Protein AF-A0A1X9NE86-F1 (afdb_monomer_lite)

pLDDT: mean 77.17, std 15.71, range [43.38, 95.06]

Sequence (81 aa):
MIRWLFVTLLFTSNCFAIDKQDEPKPSMRVVDRDWSYFKSIPCEQVNKLVFHSRSEEILLAKRKRQCVEQYKAFLPVPIDR

Radius of gyration: 33.86 Å; chains: 1; bounding box: 77×67×75 Å

Structure (mmCIF, N/CA/C/O backbone):
data_AF-A0A1X9NE86-F1
#
_entry.id   AF-A0A1X9NE86-F1
#
loop_
_atom_site.group_PDB
_atom_site.id
_atom_site.type_symbol
_atom_site.label_atom_id
_atom_site.label_alt_id
_atom_site.label_comp_id
_atom_site.label_asym_id
_atom_site.label_entity_id
_atom_site.label_seq_id
_atom_site.pdbx_PDB_ins_code
_atom_site.Cartn_x
_atom_site.Cartn_y
_atom_s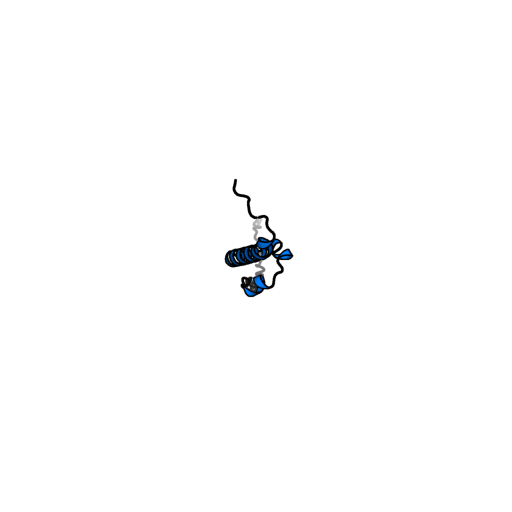ite.Cartn_z
_atom_site.occupancy
_atom_site.B_iso_or_equiv
_atom_site.auth_seq_id
_atom_site.auth_comp_id
_atom_site.auth_asym_id
_atom_site.auth_atom_id
_atom_site.pdbx_PDB_model_num
ATOM 1 N N . MET A 1 1 ? 64.718 -54.093 -43.990 1.00 43.38 1 MET A N 1
ATOM 2 C CA . MET A 1 1 ? 64.773 -53.407 -42.680 1.00 43.38 1 MET A CA 1
ATOM 3 C C . MET A 1 1 ? 64.214 -51.999 -42.848 1.00 43.38 1 MET A C 1
ATOM 5 O O . MET A 1 1 ? 64.934 -51.143 -43.334 1.00 43.38 1 MET A O 1
ATOM 9 N N . ILE A 1 2 ? 62.942 -51.761 -42.511 1.00 48.50 2 ILE A N 1
ATOM 10 C CA . ILE A 1 2 ? 62.359 -50.409 -42.439 1.00 48.50 2 ILE A CA 1
ATOM 11 C C . ILE A 1 2 ? 61.706 -50.302 -41.062 1.00 48.50 2 ILE A C 1
ATOM 13 O O . ILE A 1 2 ? 60.725 -50.977 -40.761 1.00 48.50 2 ILE A O 1
ATOM 17 N N . ARG A 1 3 ? 62.380 -49.545 -40.196 1.00 48.19 3 ARG A N 1
ATOM 18 C CA . ARG A 1 3 ? 62.032 -49.255 -38.806 1.00 48.19 3 ARG A CA 1
ATOM 19 C C . ARG A 1 3 ? 61.226 -47.952 -38.794 1.00 48.19 3 ARG A C 1
ATOM 21 O O . ARG A 1 3 ? 61.763 -46.942 -39.215 1.00 48.19 3 ARG A O 1
ATOM 28 N N . TRP A 1 4 ? 60.008 -48.043 -38.255 1.00 49.81 4 TRP A N 1
ATOM 29 C CA . TRP A 1 4 ? 59.244 -47.023 -37.518 1.00 49.81 4 TRP A CA 1
ATOM 30 C C . TRP A 1 4 ? 58.978 -45.664 -38.183 1.00 49.81 4 TRP A C 1
ATOM 32 O O . TRP A 1 4 ? 59.901 -44.927 -38.490 1.00 49.81 4 TRP A O 1
ATOM 42 N N . LEU A 1 5 ? 57.695 -45.285 -38.244 1.00 53.94 5 LEU A N 1
ATOM 43 C CA . LEU A 1 5 ? 57.162 -44.084 -37.576 1.00 53.94 5 LEU A CA 1
ATOM 44 C C . LEU A 1 5 ? 55.626 -44.087 -37.689 1.00 53.94 5 LEU A C 1
ATOM 46 O O . LEU A 1 5 ? 55.033 -43.566 -38.627 1.00 53.94 5 LEU A O 1
ATOM 50 N N . PHE A 1 6 ? 54.992 -44.721 -36.702 1.00 54.94 6 PHE A N 1
ATOM 51 C CA . PHE A 1 6 ? 53.624 -44.418 -36.286 1.00 54.94 6 PHE A CA 1
ATOM 52 C C . PHE A 1 6 ? 53.683 -43.116 -35.470 1.00 54.94 6 PHE A C 1
ATOM 54 O O . PHE A 1 6 ? 54.226 -43.121 -34.368 1.00 54.94 6 PHE A O 1
ATOM 61 N N . VAL A 1 7 ? 53.166 -42.015 -36.017 1.00 60.25 7 VAL A N 1
ATOM 62 C CA . VAL A 1 7 ? 52.994 -40.709 -35.344 1.00 60.25 7 VAL A CA 1
ATOM 63 C C . VAL A 1 7 ? 51.668 -40.145 -35.869 1.00 60.25 7 VAL A C 1
ATOM 65 O O . VAL A 1 7 ? 51.596 -39.723 -37.015 1.00 60.25 7 VAL A O 1
ATOM 68 N N . THR A 1 8 ? 50.547 -40.531 -35.251 1.00 57.09 8 THR A N 1
ATOM 69 C CA . THR A 1 8 ? 49.711 -39.730 -34.323 1.00 57.09 8 THR A CA 1
ATOM 70 C C . THR A 1 8 ? 49.008 -38.516 -34.935 1.00 57.09 8 THR A C 1
ATOM 72 O O . THR A 1 8 ? 49.626 -37.751 -35.663 1.00 57.09 8 THR A O 1
ATOM 75 N N . LEU A 1 9 ? 47.775 -38.299 -34.444 1.00 57.94 9 LEU A N 1
ATOM 76 C CA . LEU A 1 9 ? 46.891 -37.121 -34.550 1.00 57.94 9 LEU A CA 1
ATOM 77 C C . LEU A 1 9 ? 45.846 -37.257 -35.672 1.00 57.94 9 LEU A C 1
ATOM 79 O O . LEU A 1 9 ? 46.087 -36.916 -36.819 1.00 57.94 9 LEU A O 1
ATOM 83 N N . LEU A 1 10 ? 44.677 -37.865 -35.424 1.00 56.34 10 LEU A N 1
ATOM 84 C CA . LEU A 1 10 ? 43.574 -37.270 -34.644 1.00 56.34 10 LEU A CA 1
ATOM 85 C C . LEU A 1 10 ? 43.483 -35.754 -34.864 1.00 56.34 10 LEU A C 1
ATOM 87 O O . LEU A 1 10 ? 43.803 -34.976 -33.975 1.00 56.34 10 LEU A O 1
ATOM 91 N N . PHE A 1 11 ? 43.023 -35.343 -36.044 1.00 51.22 11 PHE A N 1
ATOM 92 C CA . PHE A 1 11 ? 42.342 -34.061 -36.187 1.00 51.22 11 PHE A CA 1
ATOM 93 C C . PHE A 1 11 ? 40.867 -34.340 -36.442 1.00 51.22 11 PHE A C 1
ATOM 95 O O . PHE A 1 11 ? 40.411 -34.584 -37.555 1.00 51.22 11 PHE A O 1
ATOM 102 N N . THR A 1 12 ? 40.153 -34.379 -35.324 1.00 59.03 12 THR A N 1
ATOM 103 C CA . THR A 1 12 ? 38.707 -34.279 -35.206 1.00 59.03 12 THR A CA 1
ATOM 104 C C . THR A 1 12 ? 38.199 -33.157 -36.109 1.00 59.03 12 THR A C 1
ATOM 106 O O . THR A 1 12 ? 38.411 -31.980 -35.814 1.00 59.03 12 THR A O 1
ATOM 109 N N . SER A 1 13 ? 37.536 -33.501 -37.215 1.00 60.25 13 SER A N 1
ATOM 110 C CA . SER A 1 13 ? 36.740 -32.521 -37.949 1.00 60.25 13 SER A CA 1
ATOM 111 C C . SER A 1 13 ? 35.666 -31.996 -37.008 1.00 60.25 13 SER A C 1
ATOM 113 O O . SER A 1 13 ? 34.793 -32.729 -36.548 1.00 60.25 13 SER A O 1
ATOM 115 N N . ASN A 1 14 ? 35.812 -30.714 -36.694 1.00 56.75 14 ASN A N 1
ATOM 116 C CA . ASN A 1 14 ? 34.947 -29.931 -35.839 1.00 56.75 14 ASN A CA 1
ATOM 117 C C . ASN A 1 14 ? 33.482 -30.097 -36.250 1.00 56.75 14 ASN A C 1
ATOM 119 O O . ASN A 1 14 ? 33.065 -29.622 -37.308 1.00 56.75 14 ASN A O 1
ATOM 123 N N . CYS A 1 15 ? 32.688 -30.713 -35.376 1.00 59.34 15 CYS A N 1
ATOM 124 C CA . CYS A 1 15 ? 31.248 -30.525 -35.378 1.00 59.34 15 CYS A CA 1
ATOM 125 C C . CYS A 1 15 ? 31.006 -29.092 -34.887 1.00 59.34 15 CYS A C 1
ATOM 127 O O . CYS A 1 15 ? 30.894 -28.847 -33.688 1.00 59.34 15 CYS A O 1
ATOM 129 N N . PHE A 1 16 ? 31.015 -28.121 -35.801 1.00 59.22 16 PHE A N 1
ATOM 130 C CA . PHE A 1 16 ? 30.613 -26.753 -35.490 1.00 59.22 16 PHE A CA 1
ATOM 131 C C . PHE A 1 16 ? 29.086 -26.757 -35.362 1.00 59.22 16 PHE A C 1
ATOM 133 O O . PHE A 1 16 ? 28.354 -26.504 -36.317 1.00 59.22 16 PHE A O 1
ATOM 140 N N . ALA A 1 17 ? 28.596 -27.149 -34.186 1.00 62.84 17 ALA A N 1
ATOM 141 C CA . ALA A 1 17 ? 27.230 -26.858 -33.800 1.00 62.84 17 ALA A CA 1
ATOM 142 C C . ALA A 1 17 ? 27.140 -25.334 -33.705 1.00 62.84 17 ALA A C 1
ATOM 144 O O . ALA A 1 17 ? 27.741 -24.724 -32.824 1.00 62.84 17 ALA A O 1
ATOM 145 N N . ILE A 1 18 ? 26.465 -24.719 -34.675 1.00 59.59 18 ILE A N 1
ATOM 146 C CA . ILE A 1 18 ? 26.072 -23.317 -34.591 1.00 59.59 18 ILE A CA 1
ATOM 147 C C . ILE A 1 18 ? 25.125 -23.247 -33.398 1.00 59.59 18 ILE A C 1
ATOM 149 O O . ILE A 1 18 ? 23.972 -23.674 -33.490 1.00 59.59 18 ILE A O 1
ATOM 153 N N . ASP A 1 19 ? 25.658 -22.799 -32.264 1.00 60.91 19 ASP A N 1
ATOM 154 C CA . ASP A 1 19 ? 24.871 -22.493 -31.084 1.00 60.91 19 ASP A CA 1
ATOM 155 C C . ASP A 1 19 ? 23.866 -21.427 -31.514 1.00 60.91 19 ASP A C 1
ATOM 157 O O . ASP A 1 19 ? 24.241 -20.343 -31.976 1.00 60.91 19 ASP A O 1
ATOM 161 N N . LYS A 1 20 ? 22.583 -21.792 -31.511 1.00 65.19 20 LYS A N 1
ATOM 162 C CA . LYS A 1 20 ? 21.523 -20.850 -31.846 1.00 65.19 20 LYS A CA 1
ATOM 163 C C . LYS A 1 20 ? 21.601 -19.786 -30.768 1.00 65.19 20 LYS A C 1
ATOM 165 O O . LYS A 1 20 ?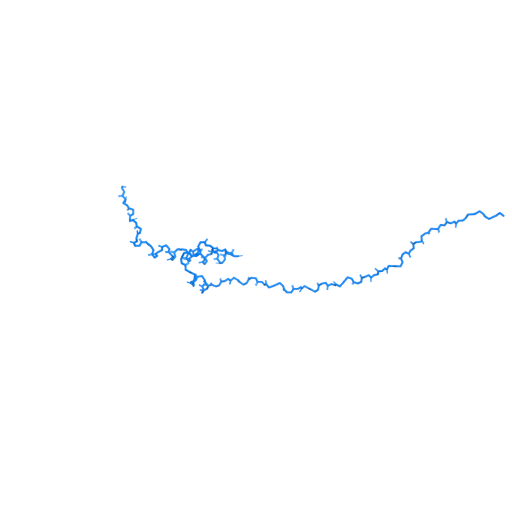 21.278 -20.076 -29.624 1.00 65.19 20 LYS A O 1
ATOM 170 N N . GLN A 1 21 ? 22.059 -18.587 -31.127 1.00 61.00 21 GLN A N 1
ATOM 171 C CA . GLN A 1 21 ? 21.926 -17.422 -30.265 1.00 61.00 21 GLN A CA 1
ATOM 172 C C . GLN A 1 21 ? 20.458 -17.349 -29.852 1.00 61.00 21 GLN A C 1
ATOM 174 O O . GLN A 1 21 ? 19.597 -17.051 -30.680 1.00 61.00 21 GLN A O 1
ATOM 179 N N . ASP A 1 22 ? 20.184 -17.702 -28.596 1.00 66.75 22 ASP A N 1
ATOM 180 C CA . ASP A 1 22 ? 18.898 -17.470 -27.964 1.00 66.75 22 ASP A CA 1
ATOM 181 C C . ASP A 1 22 ? 18.647 -15.970 -28.087 1.00 66.75 22 ASP A C 1
ATOM 183 O O . ASP A 1 22 ? 19.293 -15.155 -27.419 1.00 66.75 22 ASP A O 1
ATOM 187 N N . GLU A 1 23 ? 17.763 -15.594 -29.012 1.00 73.50 23 GLU A N 1
ATOM 188 C CA . GLU A 1 23 ? 17.333 -14.212 -29.129 1.00 73.50 23 GLU A CA 1
ATOM 189 C C . GLU A 1 23 ? 16.846 -13.759 -27.750 1.00 73.50 23 GLU A C 1
ATOM 191 O O . GLU A 1 23 ? 16.138 -14.518 -27.072 1.00 73.50 23 GLU A O 1
ATOM 196 N N . PRO A 1 24 ? 17.232 -12.555 -27.291 1.00 70.06 24 PRO A N 1
ATOM 197 C CA . PRO A 1 24 ? 16.860 -12.090 -25.969 1.00 70.06 24 PRO A CA 1
ATOM 198 C C . PRO A 1 24 ? 15.336 -12.072 -25.870 1.00 70.06 24 PRO A C 1
ATOM 200 O O . PRO A 1 24 ? 14.670 -11.201 -26.432 1.00 70.06 24 PRO A O 1
ATOM 203 N N . LYS A 1 25 ? 14.775 -13.056 -25.155 1.00 70.69 25 LYS A N 1
ATOM 204 C CA . LYS A 1 25 ? 13.340 -13.105 -24.886 1.00 70.69 25 LYS A CA 1
ATOM 205 C C . LYS A 1 25 ? 12.958 -11.791 -24.211 1.00 70.69 25 LYS A C 1
ATOM 207 O O . LYS A 1 25 ? 13.601 -11.422 -23.223 1.00 70.69 25 LYS A O 1
ATOM 212 N N . PRO A 1 26 ? 11.930 -11.083 -24.703 1.00 67.62 26 PRO A N 1
ATOM 213 C CA . PRO A 1 26 ? 11.488 -9.855 -24.066 1.00 67.62 26 PRO A CA 1
ATOM 214 C C . PRO A 1 26 ? 11.071 -10.178 -22.628 1.00 67.62 26 PRO A C 1
ATOM 216 O O . PRO A 1 26 ? 10.090 -10.886 -22.400 1.00 67.62 26 PRO A O 1
ATOM 219 N N . SER A 1 27 ? 11.836 -9.695 -21.646 1.00 61.69 27 SER A N 1
ATOM 220 C CA . SER A 1 27 ? 11.434 -9.786 -20.248 1.00 61.69 27 SER A CA 1
ATOM 221 C C . SER A 1 27 ? 10.391 -8.704 -19.995 1.00 61.69 27 SER A C 1
ATOM 223 O O . SER A 1 27 ? 10.630 -7.507 -20.174 1.00 61.69 27 SER A O 1
ATOM 225 N N . MET A 1 28 ? 9.183 -9.130 -19.635 1.00 56.66 28 MET A N 1
ATOM 226 C CA . MET A 1 28 ? 8.126 -8.208 -19.242 1.00 56.66 28 MET A CA 1
ATOM 227 C C . MET A 1 28 ? 8.608 -7.450 -17.999 1.00 56.66 28 MET A C 1
ATOM 229 O O . MET A 1 28 ? 8.843 -8.053 -16.952 1.00 56.66 28 MET A O 1
ATOM 233 N N . ARG A 1 29 ? 8.819 -6.134 -18.117 1.00 63.53 29 ARG A N 1
ATOM 234 C CA . ARG A 1 29 ? 9.164 -5.303 -16.959 1.00 63.53 29 ARG A CA 1
ATOM 235 C C . ARG A 1 29 ? 7.933 -5.192 -16.069 1.00 63.53 29 ARG A C 1
ATOM 237 O O . ARG A 1 29 ? 6.849 -4.892 -16.565 1.00 63.53 29 ARG A O 1
ATOM 244 N N . VAL A 1 30 ? 8.105 -5.418 -14.768 1.00 67.19 30 VAL A N 1
ATOM 245 C CA . VAL A 1 30 ? 7.061 -5.133 -13.780 1.00 67.19 30 VAL A CA 1
ATOM 246 C C . VAL A 1 30 ? 6.822 -3.628 -13.817 1.00 67.19 30 VAL A C 1
ATOM 248 O O . VAL A 1 30 ? 7.704 -2.847 -13.467 1.00 67.19 30 VAL A O 1
ATOM 251 N N . VAL A 1 31 ? 5.669 -3.220 -14.339 1.00 79.06 31 VAL A N 1
ATOM 252 C CA . VAL A 1 31 ? 5.233 -1.826 -14.273 1.00 79.06 31 VAL A CA 1
ATOM 253 C C . VAL A 1 31 ? 4.820 -1.567 -12.832 1.00 79.06 31 VAL A C 1
ATOM 255 O O . VAL A 1 31 ? 3.987 -2.301 -12.296 1.00 79.06 31 VAL A O 1
ATOM 258 N N . ASP A 1 32 ? 5.414 -0.546 -12.216 1.00 81.81 32 ASP A N 1
ATOM 259 C CA . ASP A 1 32 ? 5.007 -0.091 -10.890 1.00 81.81 32 ASP A CA 1
ATOM 260 C C . ASP A 1 32 ? 3.505 0.178 -10.874 1.00 81.81 32 ASP A C 1
ATOM 262 O O . ASP A 1 32 ? 2.966 0.888 -11.730 1.00 81.81 32 ASP A O 1
ATOM 266 N N . ARG A 1 33 ? 2.824 -0.378 -9.877 1.00 89.38 33 ARG A N 1
ATOM 267 C CA . ARG A 1 33 ? 1.400 -0.141 -9.679 1.00 89.38 33 ARG A CA 1
ATOM 268 C C . ARG A 1 33 ? 1.189 1.316 -9.304 1.00 89.38 33 ARG A C 1
ATOM 270 O O . ARG A 1 33 ? 1.914 1.901 -8.498 1.00 89.38 33 ARG A O 1
ATOM 277 N N . ASP A 1 34 ? 0.170 1.905 -9.901 1.00 91.19 34 ASP A N 1
ATOM 278 C CA . ASP A 1 34 ? -0.146 3.308 -9.720 1.00 91.19 34 ASP A CA 1
ATOM 279 C C . ASP A 1 34 ? -0.959 3.550 -8.436 1.00 91.19 34 ASP A C 1
ATOM 281 O O . ASP A 1 34 ? -1.349 2.642 -7.697 1.00 91.19 34 ASP A O 1
ATOM 285 N N . TRP A 1 35 ? -1.261 4.818 -8.157 1.00 92.94 35 TRP A N 1
ATOM 286 C CA . TRP A 1 35 ? -2.055 5.173 -6.982 1.00 92.9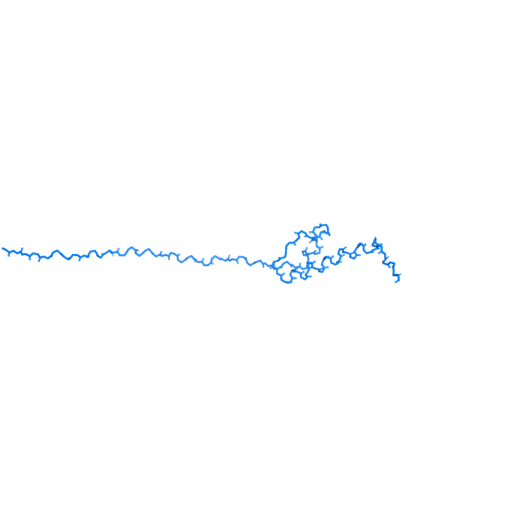4 35 TRP A CA 1
ATOM 287 C C . TRP A 1 35 ? -3.499 4.645 -7.036 1.00 92.94 35 TRP A C 1
ATOM 289 O O . TRP A 1 35 ? -4.129 4.500 -5.985 1.00 92.94 35 TRP A O 1
ATOM 299 N N . SER A 1 36 ? -4.053 4.374 -8.223 1.00 94.00 36 SER A N 1
ATOM 300 C CA . SER A 1 36 ? -5.407 3.826 -8.337 1.00 94.00 36 SER A CA 1
ATOM 301 C C . SER A 1 36 ? -5.487 2.411 -7.757 1.00 94.00 36 SER A C 1
ATOM 303 O O . SER A 1 36 ? -6.374 2.159 -6.938 1.00 94.00 36 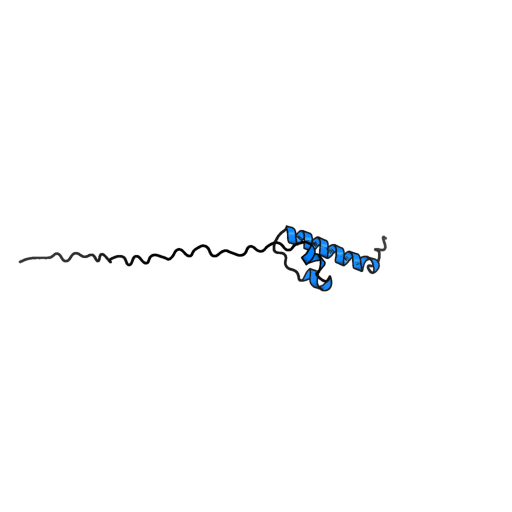SER A O 1
ATOM 305 N N . TYR A 1 37 ? -4.489 1.565 -8.034 1.00 93.00 37 TYR A N 1
ATOM 306 C CA . TYR A 1 37 ? -4.364 0.228 -7.452 1.00 93.00 37 TYR A CA 1
ATOM 307 C C . TYR A 1 37 ? -4.360 0.250 -5.915 1.00 93.00 37 TYR A C 1
ATOM 309 O O . TYR A 1 37 ? -5.140 -0.448 -5.269 1.00 93.00 37 TYR A O 1
ATOM 317 N N . PHE A 1 38 ? -3.525 1.090 -5.292 1.00 93.06 38 PHE A N 1
ATOM 318 C CA . PHE A 1 38 ? -3.427 1.119 -3.826 1.00 93.06 38 PHE A CA 1
ATOM 319 C C . PHE A 1 38 ? -4.698 1.647 -3.147 1.00 93.06 38 PHE A C 1
ATOM 321 O O . PHE A 1 38 ? -5.018 1.232 -2.031 1.00 93.06 38 PHE A O 1
ATOM 328 N N . LYS A 1 39 ? -5.453 2.531 -3.813 1.00 93.62 39 LYS A N 1
ATOM 329 C CA . LYS A 1 39 ? -6.736 3.037 -3.302 1.00 93.62 39 LYS A CA 1
ATOM 330 C C . LYS A 1 39 ? -7.820 1.966 -3.258 1.00 93.62 39 LYS A C 1
ATOM 332 O O . LYS A 1 39 ? -8.625 1.994 -2.333 1.00 93.62 39 LYS A O 1
ATOM 337 N N . SER A 1 40 ? -7.834 1.034 -4.211 1.00 93.81 40 SER A N 1
ATOM 338 C CA . SER A 1 40 ? -8.842 -0.032 -4.243 1.00 93.81 40 SER A CA 1
ATOM 339 C C . SER A 1 40 ? -8.644 -1.105 -3.172 1.00 93.81 40 SER A C 1
ATOM 341 O O . SER A 1 40 ? -9.535 -1.924 -2.971 1.00 93.81 40 SER A O 1
ATOM 343 N N . ILE A 1 41 ? -7.503 -1.125 -2.475 1.00 93.00 41 ILE A N 1
ATOM 344 C CA . ILE A 1 41 ? -7.200 -2.199 -1.526 1.00 93.00 41 ILE A CA 1
ATOM 345 C C . ILE A 1 41 ? -7.882 -1.931 -0.175 1.00 93.00 41 ILE A C 1
ATOM 347 O O . ILE A 1 41 ? -7.664 -0.856 0.405 1.00 93.00 41 ILE A O 1
ATOM 351 N N . PRO A 1 42 ? -8.668 -2.889 0.356 1.00 93.94 42 PRO A N 1
ATOM 352 C CA . PRO A 1 42 ? -9.275 -2.793 1.683 1.00 93.94 42 PRO A CA 1
ATOM 353 C C . PRO A 1 42 ? -8.228 -2.708 2.795 1.00 93.94 42 PRO A C 1
ATOM 355 O O . PRO A 1 42 ? -7.154 -3.308 2.694 1.00 93.94 42 PRO A O 1
ATOM 358 N N . CYS A 1 43 ? -8.534 -1.982 3.871 1.00 92.25 43 CYS A N 1
ATOM 359 C CA . CYS A 1 43 ? -7.581 -1.711 4.951 1.00 92.25 43 CYS A CA 1
ATOM 360 C C . CYS A 1 43 ? -7.089 -2.978 5.667 1.00 92.25 43 CYS A C 1
ATOM 362 O O . CYS A 1 43 ? -5.928 -3.046 6.069 1.00 92.25 43 CYS A O 1
ATOM 364 N N . GLU A 1 44 ? -7.918 -4.018 5.722 1.00 92.12 44 GLU A N 1
ATOM 365 C CA . GLU A 1 44 ? -7.610 -5.337 6.281 1.00 92.12 44 GLU A CA 1
ATOM 366 C C . GLU A 1 44 ? -6.526 -6.075 5.478 1.00 92.12 44 GLU A C 1
ATOM 368 O O . GLU A 1 44 ? -5.855 -6.977 5.985 1.00 92.12 44 GLU A O 1
ATOM 373 N N . GLN A 1 45 ? -6.349 -5.703 4.208 1.00 92.81 45 GLN A N 1
ATOM 374 C CA . GLN A 1 45 ? -5.445 -6.362 3.267 1.00 92.81 45 GLN A CA 1
ATOM 375 C C . GLN A 1 45 ? -4.156 -5.569 3.024 1.00 92.81 45 GLN A C 1
ATOM 377 O O . GLN A 1 45 ? -3.182 -6.135 2.532 1.00 92.81 45 GLN A O 1
ATOM 382 N N . VAL A 1 46 ? -4.095 -4.291 3.422 1.00 91.94 46 VAL A N 1
ATOM 383 C CA . VAL A 1 46 ? -2.947 -3.401 3.156 1.00 91.94 46 VAL A CA 1
ATOM 384 C C . VAL A 1 46 ? -1.628 -3.946 3.724 1.00 91.94 46 VAL A C 1
ATOM 386 O O . VAL A 1 46 ? -0.572 -3.757 3.124 1.00 91.94 46 VAL A O 1
ATOM 389 N N . ASN A 1 47 ? -1.660 -4.6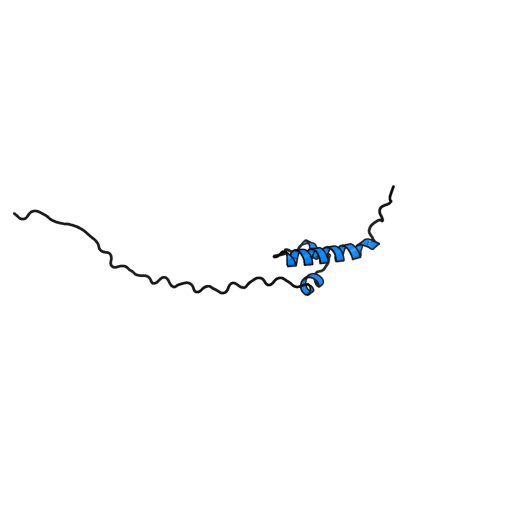60 4.851 1.00 91.06 47 ASN A N 1
ATOM 390 C CA . ASN A 1 47 ? -0.452 -5.231 5.462 1.00 91.06 47 ASN A CA 1
ATOM 391 C C . ASN A 1 47 ? 0.057 -6.509 4.780 1.00 91.06 47 ASN A C 1
ATOM 393 O O . ASN A 1 47 ? 1.179 -6.922 5.052 1.00 91.06 47 ASN A O 1
ATOM 397 N N . LYS A 1 48 ? -0.740 -7.123 3.900 1.00 92.06 48 LYS A N 1
ATOM 398 C CA . LYS A 1 48 ? -0.372 -8.341 3.160 1.00 92.06 48 LYS A CA 1
ATOM 399 C C . LYS A 1 48 ? 0.266 -8.033 1.803 1.00 92.06 48 LYS A C 1
ATOM 401 O O . LYS A 1 48 ? 0.687 -8.945 1.100 1.00 92.06 48 LYS A O 1
ATOM 406 N N . LEU A 1 49 ? 0.311 -6.758 1.419 1.00 89.75 49 LEU A N 1
ATOM 407 C CA . LEU A 1 49 ? 0.855 -6.330 0.139 1.00 89.75 49 LEU A CA 1
ATOM 408 C C . LEU A 1 49 ? 2.379 -6.301 0.171 1.00 89.75 49 LEU A C 1
ATOM 410 O O . LEU A 1 49 ? 2.984 -5.650 1.022 1.00 89.75 49 LEU A O 1
ATOM 414 N N . VAL A 1 50 ? 2.977 -6.944 -0.825 1.00 87.38 50 VAL A N 1
ATOM 415 C CA . VAL A 1 50 ? 4.397 -6.815 -1.151 1.00 87.38 50 VAL A CA 1
ATOM 416 C C . VAL A 1 50 ? 4.552 -5.692 -2.175 1.00 87.38 50 VAL A C 1
ATOM 418 O O . VAL A 1 50 ? 3.752 -5.599 -3.110 1.00 87.38 50 VAL A O 1
ATOM 421 N N . PHE A 1 51 ? 5.546 -4.826 -1.985 1.00 87.00 51 PHE A N 1
ATOM 422 C CA . PHE A 1 51 ? 5.948 -3.799 -2.948 1.00 87.00 51 PHE A CA 1
ATOM 423 C C . PHE A 1 51 ? 7.191 -4.260 -3.715 1.00 87.00 51 PHE A C 1
ATOM 425 O O . PHE A 1 51 ? 7.997 -5.032 -3.196 1.00 87.00 51 PHE A O 1
ATOM 432 N N . HIS A 1 52 ? 7.343 -3.787 -4.947 1.00 86.25 52 HIS A N 1
ATOM 433 C CA . HIS A 1 52 ? 8.430 -4.175 -5.849 1.00 86.25 52 HIS A CA 1
ATOM 434 C C . HIS A 1 52 ? 9.387 -3.017 -6.161 1.00 86.25 52 HIS A C 1
ATOM 436 O O . HIS A 1 52 ? 10.423 -3.225 -6.788 1.00 86.25 52 HIS A O 1
ATOM 442 N N . SER A 1 53 ? 9.075 -1.810 -5.685 1.00 88.81 53 SER A N 1
ATOM 443 C CA . SER A 1 53 ? 9.867 -0.602 -5.903 1.00 88.81 53 SER A CA 1
ATOM 444 C C . SER A 1 53 ? 9.669 0.431 -4.789 1.00 88.81 53 SER A C 1
ATOM 446 O O . SER A 1 53 ? 8.733 0.360 -3.989 1.00 88.81 53 SER A O 1
ATOM 448 N N . ARG A 1 54 ? 10.563 1.426 -4.739 1.00 90.50 54 ARG A N 1
ATOM 449 C CA . ARG A 1 54 ? 10.516 2.521 -3.754 1.00 90.50 54 ARG A CA 1
ATOM 450 C C . ARG A 1 54 ? 9.296 3.430 -3.938 1.00 90.50 54 ARG A C 1
ATOM 452 O O . ARG A 1 54 ? 8.735 3.932 -2.969 1.00 90.50 54 ARG A O 1
ATOM 459 N N . SER A 1 55 ? 8.890 3.659 -5.182 1.00 89.88 55 SER A N 1
ATOM 460 C CA . SER A 1 55 ? 7.658 4.370 -5.546 1.00 89.88 55 SER A CA 1
ATOM 461 C C . SER A 1 55 ? 6.440 3.670 -4.945 1.00 89.88 55 SER A C 1
ATOM 463 O O . SER A 1 55 ? 5.648 4.307 -4.249 1.00 89.88 55 SER A O 1
ATOM 465 N N . GLU A 1 56 ? 6.326 2.355 -5.135 1.00 92.94 56 GLU A N 1
ATOM 466 C CA . GLU A 1 56 ? 5.253 1.551 -4.549 1.00 92.94 56 GLU A CA 1
ATOM 467 C C . GLU A 1 56 ? 5.279 1.545 -3.018 1.00 92.94 56 GLU A C 1
ATOM 469 O O . GLU A 1 56 ? 4.222 1.624 -2.395 1.00 92.94 56 GLU A O 1
ATOM 474 N N . GLU A 1 57 ? 6.458 1.506 -2.395 1.00 93.75 57 GLU A N 1
ATOM 475 C CA . GLU A 1 57 ? 6.596 1.591 -0.937 1.00 93.75 57 GLU A CA 1
ATOM 476 C C . GLU A 1 57 ? 5.985 2.891 -0.388 1.00 93.75 57 GLU A C 1
ATOM 478 O O . GLU A 1 57 ? 5.221 2.871 0.581 1.00 93.75 57 GLU A O 1
ATOM 483 N N . ILE A 1 58 ? 6.257 4.025 -1.042 1.00 94.44 58 ILE A N 1
ATOM 484 C CA . ILE A 1 58 ? 5.705 5.332 -0.658 1.00 94.44 58 ILE A CA 1
ATOM 485 C C . ILE A 1 58 ? 4.178 5.335 -0.796 1.00 94.44 58 ILE A C 1
ATOM 487 O O . ILE A 1 58 ? 3.471 5.827 0.092 1.00 94.44 58 ILE A O 1
ATOM 491 N N . LEU A 1 59 ? 3.648 4.774 -1.886 1.00 95.06 59 LEU A N 1
ATOM 492 C CA . LEU A 1 59 ? 2.204 4.667 -2.104 1.00 95.06 59 LEU A CA 1
ATOM 493 C C . LEU A 1 59 ? 1.548 3.742 -1.070 1.00 95.06 59 LEU A C 1
ATOM 495 O O . LEU A 1 59 ? 0.511 4.087 -0.499 1.00 95.06 59 LEU A O 1
ATOM 499 N N . LEU A 1 60 ? 2.180 2.616 -0.750 1.00 94.62 60 LEU A N 1
ATOM 500 C CA . LEU A 1 60 ? 1.717 1.692 0.276 1.00 94.62 60 LEU A CA 1
ATOM 501 C C . LEU A 1 60 ? 1.707 2.350 1.662 1.00 94.62 60 LEU A C 1
ATOM 503 O O . LEU A 1 60 ? 0.718 2.248 2.388 1.00 94.62 60 LEU A O 1
ATOM 507 N N . ALA A 1 61 ? 2.766 3.078 2.022 1.00 94.38 61 ALA A N 1
ATOM 508 C CA . ALA A 1 61 ? 2.845 3.824 3.276 1.00 94.38 61 ALA A CA 1
ATOM 509 C C . ALA A 1 61 ? 1.754 4.903 3.366 1.00 94.38 61 ALA A C 1
ATOM 511 O O . ALA A 1 61 ? 1.101 5.051 4.404 1.00 94.38 61 ALA A O 1
ATOM 512 N N . LYS A 1 62 ? 1.497 5.618 2.264 1.00 95.06 62 LYS A N 1
ATOM 513 C CA . LYS A 1 62 ? 0.391 6.578 2.166 1.00 95.06 62 LYS A CA 1
ATOM 514 C C . LYS A 1 62 ? -0.957 5.899 2.413 1.00 95.06 62 LYS A C 1
ATOM 516 O O . LYS A 1 62 ? -1.757 6.413 3.195 1.00 95.06 62 LYS A O 1
ATOM 521 N N . ARG A 1 63 ? -1.200 4.732 1.808 1.00 94.62 63 ARG A N 1
ATOM 522 C CA . ARG A 1 63 ? -2.441 3.970 2.011 1.00 94.62 63 ARG A CA 1
ATOM 523 C C . ARG A 1 63 ? -2.586 3.471 3.452 1.00 94.62 63 ARG A C 1
ATOM 525 O O . ARG A 1 63 ? -3.667 3.612 4.019 1.00 94.62 63 ARG A O 1
ATOM 532 N N . LYS A 1 64 ? -1.509 2.969 4.070 1.00 93.62 64 LYS A N 1
ATOM 533 C CA . LYS A 1 64 ? -1.488 2.557 5.488 1.00 93.62 64 LYS A CA 1
ATOM 534 C C . LYS A 1 64 ? -1.925 3.689 6.414 1.00 93.62 64 LYS A C 1
ATOM 536 O O . LYS A 1 64 ? -2.793 3.480 7.255 1.00 93.62 64 LYS A O 1
ATOM 541 N N . ARG A 1 65 ? -1.387 4.898 6.218 1.00 92.94 65 ARG A N 1
ATOM 542 C CA . ARG A 1 65 ? -1.793 6.080 6.995 1.00 92.94 65 ARG A CA 1
ATOM 543 C C . ARG A 1 65 ? -3.281 6.373 6.837 1.00 92.94 65 ARG A C 1
ATOM 545 O O . ARG A 1 65 ? -3.962 6.520 7.840 1.00 92.94 65 ARG A O 1
ATOM 552 N N . GLN A 1 66 ? -3.800 6.373 5.606 1.00 92.81 66 GLN A N 1
ATOM 553 C CA . GLN A 1 66 ? -5.233 6.596 5.368 1.00 92.81 66 GLN A CA 1
ATOM 554 C C . GLN A 1 66 ? -6.126 5.584 6.094 1.00 92.81 66 GLN A C 1
ATOM 556 O O . GLN A 1 66 ? -7.195 5.957 6.561 1.00 92.81 66 GLN A O 1
ATOM 561 N N . CYS A 1 67 ? -5.695 4.327 6.208 1.00 91.94 67 CYS A N 1
ATOM 562 C CA . CYS A 1 67 ? -6.428 3.327 6.977 1.00 91.94 67 CYS A CA 1
ATOM 563 C C . CYS A 1 67 ? -6.431 3.633 8.477 1.00 91.94 67 CYS A C 1
ATOM 565 O O . CYS A 1 67 ? -7.477 3.549 9.103 1.00 91.94 67 CYS A O 1
ATOM 567 N N . VAL A 1 68 ? -5.301 4.047 9.053 1.00 90.00 68 VAL A N 1
ATOM 568 C CA . VAL A 1 68 ? -5.232 4.412 10.480 1.00 90.00 68 VAL A CA 1
ATOM 569 C C . VAL A 1 68 ? -6.090 5.641 10.791 1.00 90.00 68 VAL A C 1
ATOM 571 O O . VAL A 1 68 ? -6.771 5.661 11.813 1.00 90.00 68 VAL A O 1
ATOM 574 N N . GLU A 1 69 ? -6.115 6.639 9.903 1.00 89.00 69 GLU A N 1
ATOM 575 C CA . GLU A 1 69 ? -6.956 7.834 10.072 1.00 89.00 69 GLU A CA 1
ATOM 576 C C . GLU A 1 69 ? -8.450 7.492 10.198 1.00 89.00 69 GLU A C 1
ATOM 578 O O . GLU A 1 69 ? -9.153 8.156 10.952 1.00 89.00 69 GLU A O 1
ATOM 583 N N . GLN A 1 70 ? -8.938 6.432 9.539 1.00 82.44 70 GLN A N 1
ATOM 584 C CA . GLN A 1 70 ? -10.335 5.991 9.687 1.00 82.44 70 GLN A CA 1
ATOM 585 C C . GLN A 1 70 ? -10.657 5.527 11.112 1.00 82.44 70 GLN A C 1
ATOM 587 O O . GLN A 1 70 ? -11.781 5.699 11.577 1.00 82.44 70 GLN A O 1
ATOM 592 N N . TYR A 1 71 ? -9.671 4.970 11.817 1.00 80.19 71 TYR A N 1
ATOM 593 C CA . TYR A 1 71 ? -9.850 4.463 13.17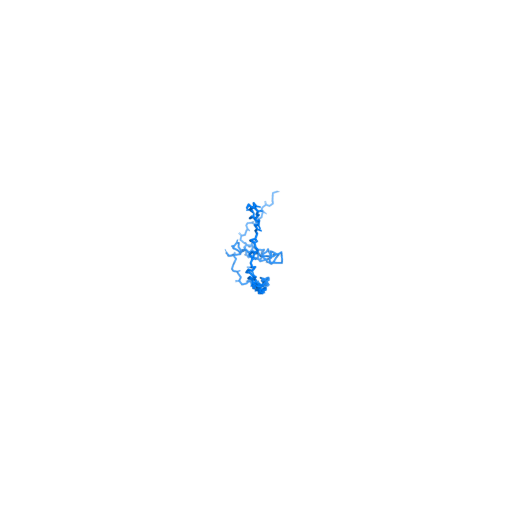3 1.00 80.19 71 TYR A CA 1
ATOM 594 C C . TYR A 1 71 ? -9.466 5.469 14.257 1.00 80.19 71 TYR A C 1
ATOM 596 O O . TYR A 1 71 ? -9.726 5.204 15.427 1.00 80.19 71 TYR A O 1
ATOM 604 N N . LYS A 1 72 ? -8.898 6.633 13.906 1.00 81.31 72 LYS A N 1
ATOM 605 C CA . LYS A 1 72 ? -8.476 7.645 14.891 1.00 81.31 72 LYS A CA 1
ATOM 606 C C . LYS A 1 72 ? -9.589 8.069 15.841 1.00 81.31 72 LYS A C 1
ATOM 608 O O . LYS A 1 72 ? -9.310 8.274 17.013 1.00 81.31 72 LYS A O 1
ATOM 613 N N . ALA A 1 73 ? -10.828 8.165 15.356 1.00 77.88 73 ALA A N 1
ATOM 614 C CA . ALA A 1 73 ? -11.982 8.518 16.186 1.00 77.88 73 ALA A CA 1
ATOM 615 C C . ALA A 1 73 ? -12.273 7.491 17.299 1.00 77.88 73 ALA A C 1
ATOM 617 O O . ALA A 1 73 ? -12.933 7.820 18.278 1.00 77.88 73 ALA A O 1
ATOM 618 N N . PHE A 1 74 ? -11.781 6.259 17.149 1.00 80.06 74 PHE A N 1
ATOM 619 C CA . PHE A 1 74 ? -11.952 5.167 18.106 1.00 80.06 74 PHE A CA 1
ATOM 620 C C . PHE A 1 74 ? -10.700 4.916 18.953 1.00 80.06 74 PHE A C 1
ATOM 622 O O . PHE A 1 74 ? -10.739 4.090 19.864 1.00 80.06 74 PHE A O 1
ATOM 629 N N . LEU A 1 75 ? -9.583 5.587 18.656 1.00 77.69 75 LEU A N 1
ATOM 630 C CA . LEU A 1 75 ? -8.382 5.469 19.470 1.00 77.69 75 LEU A CA 1
ATOM 631 C C . LEU A 1 75 ? -8.561 6.316 20.735 1.00 77.69 75 LEU A C 1
ATOM 633 O O . LEU A 1 75 ? -8.984 7.470 20.635 1.00 77.69 75 LEU A O 1
ATOM 637 N N . PRO A 1 76 ? -8.247 5.775 21.925 1.00 78.19 76 PRO A N 1
ATOM 638 C CA . PRO A 1 76 ? -8.278 6.567 23.141 1.00 78.19 76 PRO A CA 1
ATOM 639 C C . PRO A 1 76 ? -7.318 7.747 22.978 1.00 78.19 76 PRO A C 1
ATOM 641 O O . PRO A 1 76 ? -6.149 7.565 22.628 1.00 78.19 76 PRO A O 1
ATOM 644 N N . VAL A 1 77 ? -7.825 8.959 23.207 1.00 75.88 77 VAL A N 1
ATOM 645 C CA . VAL A 1 77 ? -6.986 10.158 23.254 1.00 75.88 77 VAL A CA 1
ATOM 646 C C . VAL A 1 77 ? -5.976 9.946 24.385 1.00 75.88 77 VAL A C 1
ATOM 648 O O . VAL A 1 77 ? -6.396 9.562 25.482 1.00 75.88 77 VAL A O 1
ATOM 651 N N . PRO A 1 78 ? -4.664 10.124 24.146 1.00 73.81 78 PRO A N 1
ATOM 652 C CA . PRO A 1 78 ? -3.687 10.015 25.215 1.00 73.81 78 PRO A CA 1
ATOM 653 C C . PRO A 1 78 ? -4.066 10.997 26.325 1.00 73.81 78 PRO A C 1
ATOM 655 O O . PRO A 1 78 ? -4.229 12.193 26.090 1.00 73.81 78 PRO A O 1
ATOM 658 N N . ILE A 1 79 ? -4.273 10.460 27.526 1.00 68.06 79 ILE A N 1
ATOM 659 C CA . ILE A 1 79 ? -4.447 11.265 28.730 1.00 68.06 79 ILE A CA 1
ATOM 660 C C . ILE A 1 79 ? -3.047 11.768 29.069 1.00 68.06 79 ILE A C 1
ATOM 662 O O . ILE A 1 79 ? -2.270 11.039 29.688 1.00 68.06 79 ILE A O 1
ATOM 666 N N . ASP A 1 80 ? -2.704 12.962 28.589 1.00 72.56 80 ASP A N 1
ATOM 667 C CA . ASP A 1 80 ? -1.485 13.646 29.013 1.00 72.56 80 ASP A CA 1
ATOM 668 C C . ASP A 1 80 ? -1.511 13.769 30.546 1.00 72.56 80 ASP A C 1
ATOM 670 O O . ASP A 1 80 ? -2.487 14.251 31.132 1.00 72.56 80 ASP A O 1
ATOM 674 N N . ARG A 1 81 ? -0.464 13.240 31.185 1.00 53.47 81 ARG A N 1
ATOM 675 C CA . ARG A 1 81 ? -0.171 13.392 32.614 1.00 53.47 81 ARG A CA 1
ATOM 676 C C . ARG A 1 81 ? 0.860 14.487 32.810 1.00 53.47 81 ARG A C 1
ATOM 678 O O . ARG A 1 81 ? 1.833 14.496 32.026 1.00 53.47 81 ARG A O 1
#

Organism: NCBI:txid716816

Foldseek 3Di:
DDDDDDDDDDPPPDPPPPPPPPDPDDDDDPDFDDLVVLVPDDQVCLVVDDGDDPVNVVSSVVSNVVSVVVCPVVDPDPPDD

Secondary structure (DSSP, 8-state):
------------------------------PPP-HHHHHTS-TTTGGGPPPSSHHHHHHHHHHHHHHHHHHGGGSPPP---